Protein AF-A0A935RK67-F1 (afdb_monomer)

Sequence (120 aa):
MAVANSSFVGTGLADSWGVSAYAAGPVNFTVTNCEVANFDYGVMVYQGAGGSFNATASGCNIHGNTSYGLYTNATSTVAATCNWWGNVDGPNIAGNPSAGDDISTGATFSPWLDAVGGAC

Structure (mmCIF, N/CA/C/O backbone):
data_AF-A0A935RK67-F1
#
_entry.id   AF-A0A935RK67-F1
#
loop_
_atom_site.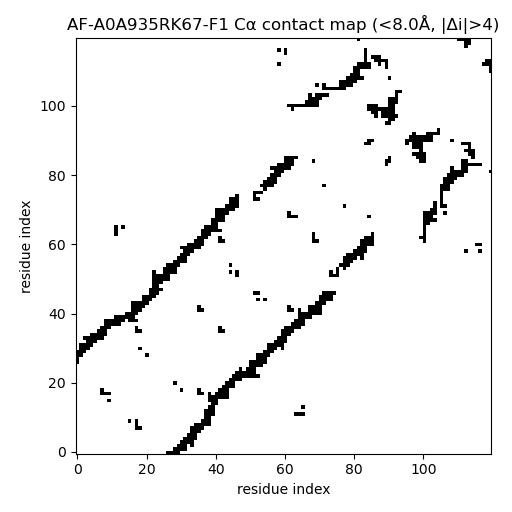group_PDB
_atom_site.id
_atom_site.type_symbol
_atom_site.label_atom_id
_atom_site.label_alt_id
_atom_site.label_comp_id
_atom_site.label_asym_id
_atom_site.label_entity_id
_atom_site.label_seq_id
_atom_site.pdbx_PDB_ins_code
_atom_site.Cartn_x
_atom_site.Cartn_y
_atom_site.Cartn_z
_atom_site.occupancy
_atom_site.B_iso_or_equiv
_atom_site.auth_seq_id
_atom_site.auth_comp_id
_atom_site.auth_asym_id
_atom_site.auth_atom_id
_atom_site.pdbx_PDB_model_num
ATOM 1 N N . MET A 1 1 ? -15.527 1.970 3.099 1.00 83.44 1 MET A N 1
ATOM 2 C CA . MET A 1 1 ? -15.319 1.959 1.639 1.00 83.44 1 MET A CA 1
ATOM 3 C C . MET A 1 1 ? -14.715 0.625 1.251 1.00 83.44 1 MET A C 1
ATOM 5 O O . MET A 1 1 ? -13.818 0.170 1.948 1.00 83.44 1 MET A O 1
ATOM 9 N N . ALA A 1 2 ? -15.209 0.013 0.178 1.00 95.50 2 ALA A N 1
ATOM 10 C CA . ALA A 1 2 ? -14.640 -1.203 -0.389 1.00 95.50 2 ALA A CA 1
ATOM 11 C C . ALA A 1 2 ? -14.319 -0.957 -1.867 1.00 95.50 2 ALA A C 1
ATOM 13 O O . ALA A 1 2 ? -15.146 -0.390 -2.581 1.00 95.50 2 ALA A O 1
ATOM 14 N N . VAL A 1 3 ? -13.127 -1.357 -2.300 1.00 97.62 3 VAL A N 1
ATOM 15 C CA . VAL A 1 3 ? -12.650 -1.288 -3.683 1.00 97.62 3 VAL A CA 1
ATOM 16 C C . VAL A 1 3 ? -12.230 -2.695 -4.075 1.00 97.62 3 VAL A C 1
ATOM 18 O O . VAL A 1 3 ? -11.435 -3.309 -3.366 1.00 97.62 3 VAL A O 1
ATOM 21 N N . ALA A 1 4 ? -12.778 -3.226 -5.165 1.00 98.12 4 ALA A N 1
ATOM 22 C CA . ALA A 1 4 ? -12.479 -4.589 -5.572 1.00 98.12 4 ALA A CA 1
ATOM 23 C C . ALA A 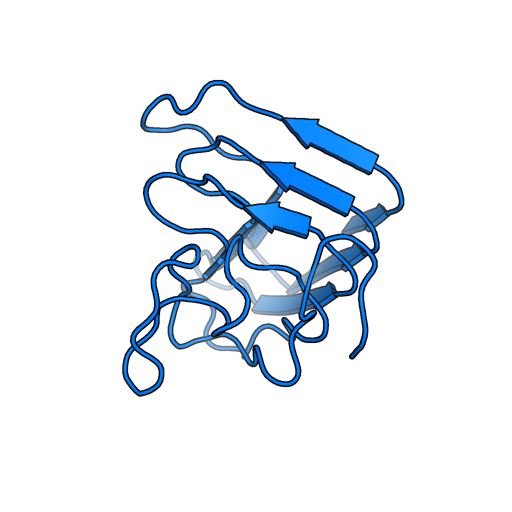1 4 ? -12.463 -4.769 -7.087 1.00 98.12 4 ALA A C 1
ATOM 25 O O . ALA A 1 4 ? -13.290 -4.167 -7.769 1.00 98.12 4 ALA A O 1
ATOM 26 N N . ASN A 1 5 ? -11.591 -5.655 -7.582 1.00 97.69 5 ASN A N 1
ATOM 27 C CA . ASN A 1 5 ? -11.498 -6.031 -9.001 1.00 97.69 5 ASN A CA 1
ATOM 28 C C . ASN A 1 5 ? -11.295 -4.824 -9.932 1.00 97.69 5 ASN A C 1
ATOM 30 O O . ASN A 1 5 ? -11.878 -4.749 -11.014 1.00 97.69 5 ASN A O 1
ATOM 34 N N . SER A 1 6 ? -10.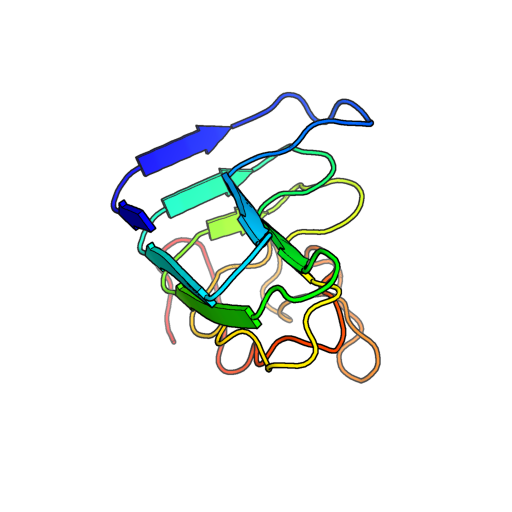489 -3.865 -9.482 1.00 98.19 6 SER A N 1
ATOM 35 C CA . SER A 1 6 ? -10.255 -2.597 -10.172 1.00 98.19 6 SER A CA 1
ATOM 36 C C . SER A 1 6 ? -8.776 -2.407 -10.481 1.00 98.19 6 SER A C 1
ATOM 38 O O . SER A 1 6 ? -7.918 -2.959 -9.797 1.00 98.19 6 SER A O 1
ATOM 40 N N . SER A 1 7 ? -8.478 -1.584 -11.486 1.00 98.12 7 SER A N 1
ATOM 41 C CA . SER A 1 7 ? -7.111 -1.216 -11.849 1.00 98.12 7 SER A CA 1
ATOM 42 C C . SER A 1 7 ? -6.911 0.290 -11.739 1.00 98.12 7 SER A C 1
ATOM 44 O O . SER A 1 7 ? -7.661 1.070 -12.326 1.00 98.12 7 SER A O 1
ATOM 46 N N . PHE A 1 8 ? -5.897 0.677 -10.972 1.00 98.06 8 PHE A N 1
ATOM 47 C CA . PHE A 1 8 ? -5.426 2.041 -10.799 1.00 98.06 8 PHE A CA 1
ATOM 48 C C . PHE A 1 8 ? -3.938 2.049 -11.134 1.00 98.06 8 PHE A C 1
ATOM 50 O O . PHE A 1 8 ? -3.143 1.404 -10.455 1.00 98.06 8 PHE A O 1
ATOM 57 N N . VAL A 1 9 ? -3.562 2.763 -12.192 1.00 98.38 9 VAL A N 1
ATOM 58 C CA . VAL A 1 9 ? -2.170 2.834 -12.645 1.00 98.38 9 VAL A CA 1
ATOM 59 C C . VAL A 1 9 ? -1.798 4.294 -12.844 1.00 98.38 9 VAL A C 1
ATOM 61 O O . VAL A 1 9 ? -2.401 4.985 -13.668 1.00 98.38 9 VAL A O 1
ATOM 64 N N . GLY A 1 10 ? -0.842 4.766 -12.052 1.00 97.12 10 GLY A N 1
ATOM 65 C CA . GLY A 1 10 ? -0.283 6.104 -12.159 1.00 97.12 10 GLY A CA 1
ATOM 66 C C . GLY A 1 10 ? 0.874 6.173 -13.157 1.00 97.12 10 GLY A C 1
ATOM 67 O O . GLY A 1 10 ? 1.093 5.279 -13.977 1.00 97.12 10 GLY A O 1
ATOM 68 N N . THR A 1 11 ? 1.629 7.267 -13.087 1.00 97.44 11 THR A N 1
ATOM 69 C CA . THR A 1 11 ? 2.789 7.531 -13.956 1.00 97.44 11 THR A CA 1
ATOM 70 C C . THR A 1 11 ? 4.097 7.714 -13.177 1.00 97.44 11 THR A C 1
ATOM 72 O O . THR A 1 11 ? 5.051 8.267 -13.715 1.00 97.44 11 THR A O 1
ATOM 75 N N . GLY A 1 12 ? 4.137 7.307 -11.905 1.00 94.56 12 GLY A N 1
ATOM 76 C CA . GLY A 1 12 ? 5.307 7.392 -11.023 1.00 94.56 12 GLY A CA 1
ATOM 77 C C . GLY A 1 12 ? 5.678 8.819 -10.617 1.00 94.56 12 GLY A C 1
ATOM 78 O O . GLY A 1 12 ? 6.839 9.095 -10.326 1.00 94.56 12 GLY A O 1
ATOM 79 N N . LEU A 1 13 ? 4.724 9.754 -10.666 1.00 97.56 13 LEU A N 1
ATOM 80 C CA . LEU A 1 13 ? 4.968 11.131 -10.238 1.00 97.56 13 LEU A CA 1
ATOM 81 C C . LEU A 1 13 ? 4.972 11.210 -8.713 1.00 97.56 13 LEU A C 1
ATOM 83 O O . LEU A 1 13 ? 4.112 10.614 -8.067 1.00 97.56 13 LEU A O 1
ATOM 87 N N . ALA A 1 14 ? 5.899 11.993 -8.164 1.00 97.00 14 ALA A N 1
ATOM 88 C CA . ALA A 1 14 ? 5.899 12.345 -6.748 1.00 97.00 14 ALA A CA 1
ATOM 89 C C . ALA A 1 14 ? 4.574 13.015 -6.352 1.00 97.00 14 ALA A C 1
ATOM 91 O O . ALA A 1 14 ? 3.959 13.693 -7.180 1.00 97.00 14 ALA A O 1
ATOM 92 N N . ASP A 1 15 ? 4.166 12.847 -5.093 1.00 96.19 15 ASP A N 1
ATOM 93 C CA . ASP A 1 15 ? 2.906 13.398 -4.571 1.00 96.19 15 ASP A CA 1
ATOM 94 C C . ASP A 1 15 ? 1.670 12.884 -5.338 1.00 96.19 15 ASP A C 1
ATOM 96 O O . ASP A 1 15 ? 0.710 13.606 -5.606 1.00 96.19 15 ASP A O 1
ATOM 100 N N . SER A 1 16 ? 1.710 11.609 -5.743 1.00 97.88 16 SER A N 1
ATOM 101 C CA . SER A 1 16 ? 0.574 10.913 -6.345 1.00 97.88 16 SER A CA 1
ATOM 102 C C . SER A 1 16 ? 0.123 9.745 -5.479 1.00 97.88 16 SER A C 1
ATOM 104 O O . SER A 1 16 ? 0.929 9.023 -4.891 1.00 97.88 16 SER A O 1
ATOM 106 N N . TRP A 1 17 ? -1.191 9.546 -5.422 1.00 97.94 17 TRP A N 1
ATOM 107 C CA . TRP A 1 17 ? -1.802 8.532 -4.576 1.00 97.94 17 TRP A CA 1
ATOM 108 C C . TRP A 1 17 ? -2.714 7.632 -5.396 1.00 97.94 17 TRP A C 1
ATOM 110 O O . TRP A 1 17 ? -3.556 8.124 -6.150 1.00 97.94 17 TRP A O 1
ATOM 120 N N . GLY A 1 18 ? -2.569 6.324 -5.205 1.00 98.06 18 GLY A N 1
ATOM 121 C CA . GLY A 1 18 ? -3.500 5.332 -5.718 1.00 98.06 18 GLY A CA 1
ATOM 122 C C . GLY A 1 18 ? -4.757 5.274 -4.853 1.00 98.06 18 GLY A C 1
ATOM 123 O O . GLY A 1 18 ? -5.509 6.243 -4.720 1.00 98.06 18 GLY A O 1
ATOM 124 N N . VAL A 1 19 ? -5.011 4.124 -4.232 1.00 98.06 19 VAL A N 1
ATOM 125 C CA . VAL A 1 19 ? -6.216 3.928 -3.418 1.00 98.06 19 VAL A CA 1
ATOM 126 C C . VAL A 1 19 ? -5.963 4.411 -1.991 1.00 98.06 19 VAL A C 1
ATOM 128 O O . VAL A 1 19 ? -5.259 3.767 -1.216 1.00 98.06 19 VAL A O 1
ATOM 131 N N . SER A 1 20 ? -6.574 5.537 -1.627 1.00 97.00 20 SER A N 1
ATOM 132 C CA . SER A 1 20 ? -6.322 6.203 -0.345 1.00 97.00 20 SER A CA 1
ATOM 133 C C . SER A 1 20 ? -7.581 6.397 0.489 1.00 97.00 20 SER A C 1
ATOM 135 O O . SER A 1 20 ? -8.658 6.679 -0.037 1.00 97.00 20 SER A O 1
ATOM 137 N N . ALA A 1 21 ? -7.431 6.311 1.809 1.00 97.19 21 ALA A N 1
ATOM 138 C CA . ALA A 1 21 ? -8.470 6.651 2.770 1.00 97.19 21 ALA A CA 1
ATOM 139 C C . ALA A 1 21 ? -7.920 7.539 3.893 1.00 97.19 21 ALA A C 1
ATOM 141 O O . ALA A 1 21 ? -6.856 7.275 4.453 1.00 97.19 21 ALA A O 1
ATOM 142 N N . TYR A 1 22 ? -8.696 8.564 4.255 1.00 97.31 22 TYR A N 1
ATOM 143 C CA . TYR A 1 22 ? -8.455 9.424 5.412 1.00 97.31 22 TYR A CA 1
ATOM 144 C C . TYR A 1 22 ? -9.548 9.208 6.464 1.00 97.31 22 TYR A C 1
ATOM 146 O O . TYR A 1 22 ? -10.735 9.239 6.135 1.00 97.31 22 TYR A O 1
ATOM 154 N N . ALA A 1 23 ? -9.167 9.021 7.728 1.00 97.50 23 ALA A N 1
ATOM 155 C CA . ALA A 1 23 ? -10.110 8.845 8.831 1.00 97.50 23 ALA A CA 1
ATOM 156 C C . ALA A 1 23 ? -10.165 1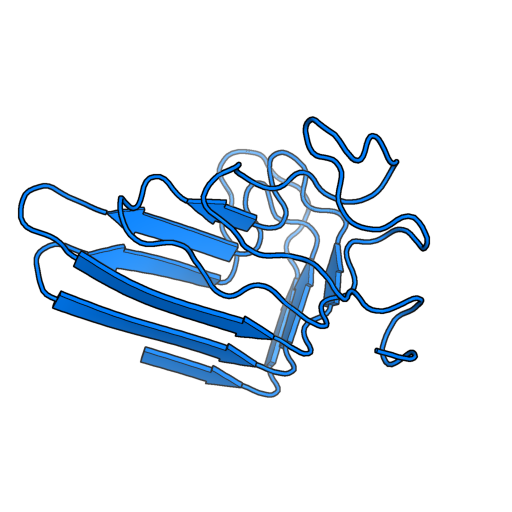0.077 9.745 1.00 97.50 23 ALA A C 1
ATOM 158 O O . ALA A 1 23 ? -9.224 10.341 10.487 1.00 97.50 23 ALA A O 1
ATOM 159 N N . ALA A 1 24 ? -11.309 10.768 9.757 1.00 96.19 24 ALA A N 1
ATOM 160 C CA . ALA A 1 24 ? -11.687 11.747 10.793 1.00 96.19 24 ALA A CA 1
ATOM 161 C C . ALA A 1 24 ? -12.564 11.132 11.910 1.00 96.19 24 ALA A C 1
ATOM 163 O O . ALA A 1 24 ? -12.991 11.815 12.834 1.00 96.19 24 ALA A O 1
ATOM 164 N N . GLY A 1 25 ? -12.871 9.840 11.788 1.00 96.12 25 GLY A N 1
ATOM 165 C CA . GLY A 1 25 ? -13.670 9.023 12.699 1.00 96.12 25 GLY A CA 1
ATOM 166 C C . GLY A 1 25 ? -13.472 7.543 12.345 1.00 96.12 25 GLY A C 1
ATOM 167 O O . GLY A 1 25 ? -12.515 7.230 11.633 1.00 96.12 25 GLY A O 1
ATOM 168 N N . PRO A 1 26 ? -14.337 6.622 12.795 1.00 96.94 26 PRO A N 1
ATOM 169 C CA . PRO A 1 26 ? -14.208 5.209 12.447 1.00 96.94 26 PRO A CA 1
ATOM 170 C C . PRO A 1 26 ? -14.397 4.954 10.946 1.00 96.94 26 PRO A C 1
ATOM 172 O O . PRO A 1 26 ? -15.424 5.323 10.372 1.00 96.94 26 PRO A O 1
ATOM 175 N N . VAL A 1 27 ? -13.430 4.286 10.314 1.00 97.75 27 VAL A N 1
ATOM 176 C CA . VAL A 1 27 ? -13.462 3.924 8.891 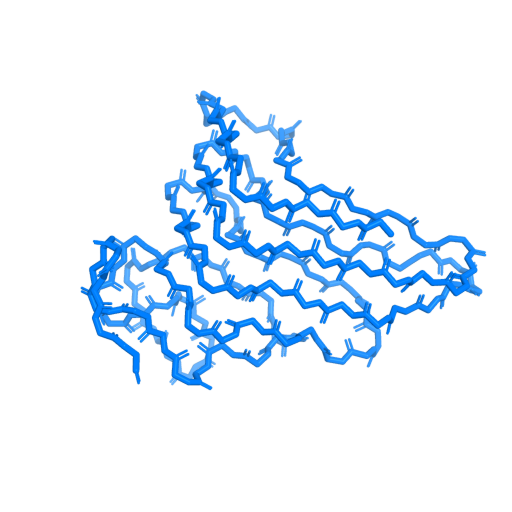1.00 97.75 27 VAL A CA 1
ATOM 177 C C . VAL A 1 27 ? -13.164 2.437 8.704 1.00 97.75 27 VAL A C 1
ATOM 179 O O . VAL A 1 27 ? -12.127 1.934 9.128 1.00 97.75 27 VAL A O 1
ATOM 182 N N . ASN A 1 28 ? -14.056 1.744 7.991 1.00 97.81 28 ASN A N 1
ATOM 183 C CA . ASN A 1 28 ? -13.765 0.437 7.401 1.00 97.81 28 ASN A CA 1
ATOM 184 C C . ASN A 1 28 ? -13.247 0.652 5.975 1.00 97.81 28 ASN A C 1
ATOM 186 O O . ASN A 1 28 ? -13.950 1.270 5.164 1.00 97.81 28 ASN A O 1
ATOM 190 N N . PHE A 1 29 ? -12.053 0.162 5.661 1.00 98.06 29 PHE A N 1
ATOM 191 C CA . PHE A 1 29 ? -11.413 0.325 4.358 1.00 98.06 29 PHE A CA 1
ATOM 192 C C . PHE A 1 29 ? -10.911 -1.020 3.833 1.00 98.06 29 PHE A C 1
ATOM 194 O O . PHE A 1 29 ? -10.086 -1.672 4.461 1.00 98.06 29 PHE A O 1
ATOM 201 N N . THR A 1 30 ? -11.421 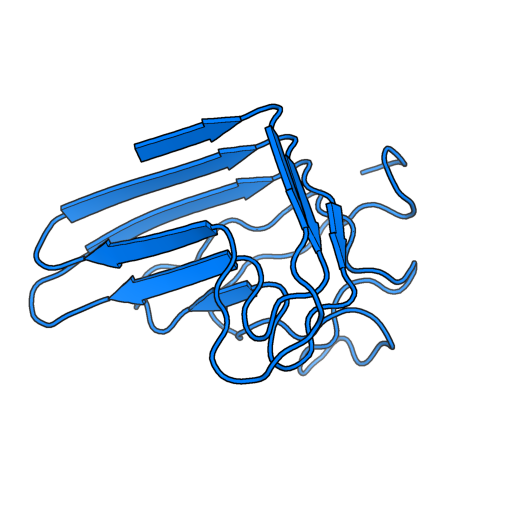-1.443 2.683 1.00 98.50 30 THR A N 1
ATOM 202 C CA . THR A 1 30 ? -11.083 -2.742 2.098 1.00 98.50 30 THR A CA 1
ATOM 203 C C . THR A 1 30 ? -10.678 -2.562 0.644 1.00 98.50 30 THR A C 1
ATOM 205 O O . THR A 1 30 ? -11.425 -1.959 -0.127 1.00 98.50 30 THR A O 1
ATOM 208 N N . VAL A 1 31 ? -9.516 -3.092 0.273 1.00 98.56 31 VAL A N 1
ATOM 209 C CA . VAL A 1 31 ? -9.002 -3.141 -1.098 1.00 98.56 31 VAL A CA 1
ATOM 210 C C . VAL A 1 31 ? -8.711 -4.600 -1.425 1.00 98.56 31 VAL A C 1
ATOM 212 O O . VAL A 1 31 ? -7.921 -5.232 -0.731 1.00 98.56 31 VAL A O 1
ATOM 215 N N . THR A 1 32 ? -9.375 -5.168 -2.427 1.00 98.25 32 THR A N 1
ATOM 216 C CA . THR A 1 32 ? -9.229 -6.600 -2.732 1.00 98.25 32 THR A CA 1
ATOM 217 C C . THR A 1 32 ? -9.134 -6.878 -4.216 1.00 98.25 32 THR A C 1
ATOM 219 O O . THR A 1 32 ? -9.959 -6.377 -4.975 1.00 98.25 32 THR A O 1
ATOM 222 N N . ASN A 1 33 ? -8.217 -7.748 -4.633 1.00 97.56 33 ASN A N 1
ATOM 223 C CA . ASN A 1 33 ? -8.077 -8.149 -6.038 1.00 97.56 33 ASN A CA 1
ATOM 224 C C . ASN A 1 33 ? -7.921 -6.948 -6.985 1.00 97.56 33 ASN A C 1
ATOM 226 O O . ASN A 1 33 ? -8.551 -6.892 -8.041 1.00 97.56 33 ASN A O 1
ATOM 230 N N . CYS A 1 34 ? -7.151 -5.944 -6.571 1.00 98.31 34 CYS A N 1
ATOM 231 C CA . CYS A 1 34 ? -6.912 -4.742 -7.359 1.00 98.31 34 CYS A CA 1
ATOM 232 C C . CYS A 1 34 ? -5.497 -4.725 -7.936 1.00 98.31 34 CYS A C 1
ATOM 234 O O . CYS A 1 34 ? -4.570 -5.279 -7.354 1.00 98.31 34 CYS A O 1
ATOM 236 N N . GLU A 1 35 ? -5.342 -4.015 -9.043 1.00 98.44 35 GLU A N 1
ATOM 237 C CA . GLU A 1 35 ? -4.055 -3.569 -9.570 1.00 98.44 35 GLU A CA 1
ATOM 238 C C . GLU A 1 35 ? -3.820 -2.130 -9.092 1.00 98.44 35 GLU A C 1
ATOM 240 O O . GLU A 1 35 ? -4.666 -1.264 -9.335 1.00 98.44 35 GLU A O 1
ATOM 245 N N . VAL A 1 36 ? -2.717 -1.878 -8.387 1.00 98.69 36 VAL A N 1
ATOM 246 C CA . VAL A 1 36 ? -2.341 -0.562 -7.852 1.00 98.69 36 VAL A CA 1
ATOM 247 C C . VAL A 1 36 ? -0.855 -0.326 -8.105 1.00 98.69 36 VAL A C 1
ATOM 249 O O . VAL A 1 36 ? -0.001 -0.766 -7.334 1.00 98.69 36 VAL A O 1
ATOM 252 N N . ALA A 1 37 ? -0.542 0.381 -9.188 1.00 98.56 37 ALA A N 1
ATOM 253 C CA . ALA A 1 37 ? 0.836 0.504 -9.647 1.00 98.56 37 ALA A CA 1
ATOM 254 C C . ALA A 1 37 ? 1.229 1.922 -10.052 1.00 98.56 37 ALA A C 1
ATOM 256 O O . ALA A 1 37 ? 0.397 2.715 -10.495 1.00 98.56 37 ALA A O 1
ATOM 257 N N . ASN A 1 38 ? 2.530 2.204 -9.979 1.00 98.50 38 ASN A N 1
ATOM 258 C CA . ASN A 1 38 ? 3.145 3.438 -10.472 1.00 98.50 38 ASN A CA 1
ATOM 259 C C . ASN A 1 38 ? 2.571 4.724 -9.842 1.00 98.50 38 ASN A C 1
ATOM 261 O O . ASN A 1 38 ? 2.366 5.718 -10.540 1.00 98.50 38 ASN A O 1
ATOM 265 N N . PHE A 1 39 ? 2.306 4.731 -8.537 1.00 98.69 39 PHE A N 1
ATOM 266 C CA . PHE A 1 39 ? 2.048 5.952 -7.764 1.00 98.69 39 PHE A CA 1
ATOM 267 C C . PHE A 1 39 ? 3.236 6.283 -6.867 1.00 98.69 39 PHE A C 1
ATOM 269 O O . PHE A 1 39 ? 4.144 5.476 -6.711 1.00 98.69 39 PHE A O 1
ATOM 276 N N . ASP A 1 40 ? 3.230 7.450 -6.233 1.00 98.56 40 ASP A N 1
ATOM 277 C CA . ASP A 1 40 ? 4.159 7.686 -5.130 1.00 98.56 40 ASP A CA 1
ATOM 278 C C . ASP A 1 40 ? 3.782 6.814 -3.927 1.00 98.56 40 ASP A C 1
ATOM 280 O O . ASP A 1 40 ? 4.592 6.044 -3.405 1.00 98.56 40 ASP A O 1
ATOM 284 N N . TYR A 1 41 ? 2.496 6.849 -3.580 1.00 98.56 41 TYR A N 1
ATOM 285 C CA . TYR A 1 41 ? 1.873 5.995 -2.578 1.00 98.56 41 TYR A CA 1
ATOM 286 C C . TYR A 1 41 ? 0.799 5.131 -3.242 1.00 98.56 41 TYR A C 1
ATOM 288 O O . TYR A 1 41 ? -0.228 5.650 -3.686 1.00 98.56 41 TYR A O 1
ATOM 296 N N . GLY A 1 42 ? 1.005 3.815 -3.287 1.00 98.56 42 GLY A N 1
ATOM 297 C CA . GLY A 1 42 ? 0.055 2.874 -3.884 1.00 98.56 42 GLY A CA 1
ATOM 298 C C . GLY A 1 42 ? -1.258 2.815 -3.102 1.00 98.56 42 GLY A C 1
ATOM 299 O O . GLY A 1 42 ? -2.299 3.302 -3.552 1.00 98.56 42 GLY A O 1
ATOM 300 N N . VAL A 1 43 ? -1.210 2.232 -1.904 1.00 98.56 43 VAL A N 1
ATOM 301 C CA . VAL A 1 43 ? -2.328 2.174 -0.955 1.00 98.56 43 VAL A CA 1
ATOM 302 C C . VAL A 1 43 ? -1.995 3.004 0.279 1.00 98.56 43 VAL A C 1
ATOM 304 O O . VAL A 1 43 ? -0.962 2.796 0.913 1.00 98.56 43 VAL A O 1
ATOM 307 N N . MET A 1 44 ? -2.885 3.923 0.660 1.00 97.88 44 MET A N 1
ATOM 308 C CA . MET A 1 44 ? -2.665 4.795 1.817 1.00 97.88 44 MET A CA 1
ATOM 309 C C . MET A 1 44 ? -3.802 4.716 2.836 1.00 97.88 44 MET A C 1
ATOM 311 O O . MET A 1 44 ? -4.971 4.936 2.515 1.00 97.88 44 MET A O 1
ATOM 315 N N . VAL A 1 45 ? -3.437 4.473 4.095 1.00 97.88 45 VAL A N 1
ATOM 316 C CA . VAL A 1 45 ? -4.335 4.505 5.256 1.00 97.88 45 VAL A CA 1
ATOM 317 C C . VAL A 1 45 ? -3.877 5.618 6.193 1.00 97.88 45 VAL A C 1
ATOM 319 O O . VAL A 1 45 ? -2.935 5.449 6.963 1.00 97.88 45 VAL A O 1
ATOM 322 N N . TYR A 1 46 ? -4.528 6.779 6.113 1.00 97.62 46 TYR A N 1
ATOM 323 C CA . TYR A 1 46 ? -4.120 7.964 6.866 1.00 97.62 46 TYR A CA 1
ATOM 324 C C . TYR A 1 46 ? -5.102 8.285 7.997 1.00 97.62 46 TYR A C 1
ATOM 326 O O . TYR A 1 46 ? -6.214 8.775 7.781 1.00 97.62 46 TYR A O 1
ATOM 334 N N . GLN A 1 47 ? -4.706 7.997 9.233 1.00 97.62 47 GLN A N 1
ATOM 335 C CA . GLN A 1 47 ? -5.464 8.285 10.445 1.00 97.62 47 GLN A CA 1
ATOM 336 C C . GLN A 1 47 ? -5.278 9.752 10.841 1.00 97.62 47 GLN A C 1
ATOM 338 O O . GLN A 1 47 ? -4.187 10.191 11.205 1.00 97.62 47 GLN A O 1
ATOM 343 N N . GLY A 1 48 ? -6.369 10.513 10.766 1.00 96.69 48 GLY A N 1
ATOM 344 C CA . GLY A 1 48 ? -6.472 11.850 11.333 1.00 96.69 48 GLY A CA 1
ATOM 345 C C . GLY A 1 48 ? -6.768 11.824 12.834 1.00 96.69 48 GLY A C 1
ATOM 346 O O . GLY A 1 48 ? -7.008 10.774 13.437 1.00 96.69 48 GLY A O 1
ATOM 347 N N . ALA A 1 49 ? -6.778 13.003 13.455 1.00 95.75 49 ALA A N 1
ATOM 348 C CA . ALA A 1 49 ? -7.102 13.141 14.872 1.00 95.75 49 ALA A CA 1
ATOM 349 C C . ALA A 1 49 ? -8.529 12.638 15.164 1.00 95.75 49 ALA A C 1
ATOM 351 O O . ALA A 1 49 ? -9.481 13.048 14.506 1.00 95.75 49 ALA A O 1
ATOM 352 N N . GLY A 1 50 ? -8.670 11.739 16.144 1.00 93.81 50 GLY A N 1
ATOM 353 C CA . GLY A 1 50 ? -9.952 11.103 16.482 1.00 93.81 50 GLY A CA 1
ATOM 354 C C . GLY A 1 50 ? -10.417 10.020 15.495 1.00 93.81 50 GLY A C 1
ATOM 355 O O . GLY A 1 50 ? -11.466 9.415 15.713 1.00 93.81 50 GLY A O 1
ATOM 356 N N . GLY A 1 51 ? -9.647 9.753 14.435 1.00 97.00 51 GLY A N 1
ATOM 357 C CA . GLY A 1 51 ? -9.918 8.686 13.478 1.00 97.00 51 GLY A CA 1
ATOM 358 C C . GLY A 1 51 ? -9.561 7.304 14.012 1.00 97.00 51 GLY A C 1
ATOM 359 O O . GLY A 1 51 ? -8.772 7.167 14.945 1.00 97.00 51 GLY A O 1
ATOM 360 N N . SER A 1 52 ? -10.110 6.265 13.391 1.00 97.00 52 SER A N 1
ATOM 361 C CA . SER A 1 52 ? -9.667 4.883 13.578 1.00 97.00 52 SER A CA 1
ATOM 362 C C . SER A 1 52 ? -9.931 4.070 12.317 1.00 97.00 52 SER A C 1
ATOM 364 O O . SER A 1 52 ? -10.838 4.387 11.545 1.00 97.00 52 SER A O 1
ATOM 366 N N . PHE A 1 53 ? -9.137 3.021 12.108 1.00 97.50 53 PHE A N 1
ATOM 367 C CA . PHE A 1 53 ? -9.276 2.147 10.949 1.00 97.50 53 PHE A CA 1
ATOM 368 C C . PHE A 1 53 ? -9.512 0.694 11.331 1.00 97.50 53 PHE A C 1
ATOM 370 O O . PHE A 1 53 ? -8.846 0.146 12.210 1.00 97.50 53 PHE A O 1
ATOM 377 N N . ASN A 1 54 ? -10.391 0.056 10.568 1.00 97.69 54 ASN A N 1
ATOM 378 C CA . ASN A 1 54 ? -10.321 -1.362 10.258 1.00 97.69 54 ASN A CA 1
ATOM 379 C C . ASN A 1 54 ? -9.992 -1.463 8.762 1.00 97.69 54 ASN A C 1
ATOM 381 O O . ASN A 1 54 ? -10.830 -1.122 7.922 1.00 97.69 54 ASN A O 1
ATOM 385 N N . ALA A 1 55 ? -8.744 -1.815 8.445 1.00 97.94 55 ALA A N 1
ATOM 386 C CA . ALA A 1 55 ? -8.212 -1.744 7.091 1.00 97.94 55 ALA A CA 1
ATOM 387 C C . ALA A 1 55 ? -7.676 -3.096 6.606 1.00 97.94 55 ALA A C 1
ATOM 389 O O . ALA A 1 55 ? -6.956 -3.795 7.323 1.00 97.94 55 ALA A O 1
ATOM 390 N N . THR A 1 56 ? -8.005 -3.445 5.364 1.00 98.44 56 THR A N 1
ATOM 391 C CA . THR A 1 56 ? -7.523 -4.651 4.685 1.00 98.44 56 THR A CA 1
ATOM 392 C C . THR A 1 56 ? -7.145 -4.331 3.243 1.00 98.44 56 THR A C 1
ATOM 394 O O . THR A 1 56 ? -7.920 -3.692 2.534 1.00 98.44 56 THR A O 1
ATOM 397 N N . ALA A 1 57 ? -5.984 -4.807 2.809 1.00 98.12 57 ALA A N 1
ATOM 398 C CA . ALA A 1 57 ? -5.549 -4.862 1.421 1.00 98.12 57 ALA A CA 1
ATOM 399 C C . ALA A 1 57 ? -5.126 -6.307 1.121 1.00 98.12 57 ALA A C 1
ATOM 401 O O . ALA A 1 57 ? -4.173 -6.784 1.726 1.00 98.12 57 ALA A O 1
ATOM 402 N N . SER A 1 58 ? -5.825 -7.044 0.261 1.00 97.69 58 SER A N 1
ATOM 403 C CA . SER A 1 58 ? -5.475 -8.452 0.010 1.00 97.69 58 SER A CA 1
ATOM 404 C C . SER A 1 58 ? -5.747 -8.909 -1.415 1.00 97.69 58 SER A C 1
ATOM 406 O O . SER A 1 58 ? -6.623 -8.381 -2.099 1.00 97.69 58 SER A O 1
ATOM 408 N N . GLY A 1 59 ? -4.980 -9.886 -1.896 1.00 97.44 59 GLY A N 1
ATOM 409 C CA . GLY A 1 59 ? -5.106 -10.384 -3.270 1.00 97.44 59 GLY A CA 1
ATOM 410 C C . GLY A 1 59 ? -4.745 -9.349 -4.338 1.00 97.44 59 GLY A C 1
ATOM 411 O O . GLY A 1 59 ? -5.111 -9.527 -5.495 1.00 97.44 59 GLY A O 1
ATOM 412 N N . CYS A 1 60 ? -4.118 -8.231 -3.970 1.00 98.38 60 CYS A N 1
ATOM 413 C CA . CYS A 1 60 ? -3.815 -7.139 -4.888 1.00 98.38 60 CYS A CA 1
ATOM 414 C C . CYS A 1 60 ? -2.418 -7.291 -5.493 1.00 98.38 60 CYS A C 1
ATOM 416 O O . CYS A 1 60 ? -1.512 -7.837 -4.868 1.00 98.38 60 CYS A O 1
ATOM 418 N N . ASN A 1 61 ? -2.222 -6.717 -6.674 1.00 98.50 61 ASN A N 1
ATOM 419 C CA . ASN A 1 61 ? -0.896 -6.431 -7.199 1.00 98.50 61 ASN A CA 1
ATOM 420 C C . ASN A 1 61 ? -0.574 -4.970 -6.882 1.00 98.50 61 ASN A C 1
ATOM 422 O O . ASN A 1 61 ? -1.237 -4.062 -7.380 1.00 98.50 61 ASN A O 1
ATOM 426 N N . ILE A 1 62 ? 0.407 -4.753 -6.014 1.00 98.62 62 ILE A N 1
ATOM 427 C CA . ILE A 1 62 ? 0.831 -3.440 -5.537 1.00 98.62 62 ILE A CA 1
ATOM 428 C C . ILE A 1 62 ? 2.312 -3.298 -5.874 1.00 98.62 62 ILE A C 1
ATOM 430 O O . ILE A 1 62 ? 3.153 -3.847 -5.168 1.00 98.62 62 ILE A O 1
ATOM 434 N N . HIS A 1 63 ? 2.644 -2.634 -6.980 1.00 98.44 63 HIS A N 1
ATOM 435 C CA . HIS A 1 63 ? 4.029 -2.625 -7.454 1.00 98.44 63 HIS A CA 1
ATOM 436 C C . HIS A 1 63 ? 4.432 -1.371 -8.230 1.00 98.44 63 HIS A C 1
ATOM 438 O O . HIS A 1 63 ? 3.615 -0.706 -8.868 1.00 98.44 63 HIS A O 1
ATOM 444 N N . GLY A 1 64 ? 5.736 -1.100 -8.260 1.00 98.12 64 GLY A N 1
ATOM 445 C CA . GLY A 1 64 ? 6.301 0.025 -8.999 1.00 98.12 64 GLY A CA 1
ATOM 446 C C . GLY A 1 64 ? 5.945 1.377 -8.386 1.00 98.12 64 GLY A C 1
ATOM 447 O O . GLY A 1 64 ? 6.055 2.395 -9.070 1.00 98.12 64 GLY A O 1
ATOM 448 N N . ASN A 1 65 ? 5.484 1.403 -7.132 1.00 98.56 65 ASN A N 1
ATOM 449 C CA . ASN A 1 65 ? 5.234 2.642 -6.413 1.00 98.56 65 ASN A CA 1
ATOM 450 C C . ASN A 1 65 ? 6.554 3.211 -5.876 1.00 98.56 65 ASN A C 1
ATOM 452 O O . ASN A 1 65 ? 7.438 2.464 -5.461 1.00 98.56 65 ASN A O 1
ATOM 456 N N . THR A 1 66 ? 6.717 4.534 -5.919 1.00 98.19 66 THR A N 1
ATOM 457 C CA . THR A 1 66 ? 8.042 5.155 -5.755 1.00 98.19 66 THR A CA 1
ATOM 458 C C . THR A 1 66 ? 8.432 5.452 -4.313 1.00 98.19 66 THR A C 1
ATOM 460 O O . THR A 1 66 ? 9.626 5.455 -4.026 1.00 98.19 66 THR A O 1
ATOM 463 N N . SER A 1 67 ? 7.469 5.690 -3.415 1.00 97.81 67 SER A N 1
ATOM 464 C CA . SER A 1 67 ? 7.732 5.856 -1.977 1.00 97.81 67 SER A CA 1
ATOM 465 C C . SER A 1 67 ? 7.242 4.670 -1.163 1.00 97.81 67 SER A C 1
ATOM 467 O O . SER A 1 67 ? 7.994 4.149 -0.352 1.00 97.81 67 SER A O 1
ATOM 469 N N . TYR A 1 68 ? 5.986 4.255 -1.345 1.00 98.50 68 TYR A N 1
ATOM 470 C CA . TYR A 1 68 ? 5.423 3.102 -0.641 1.00 98.50 68 TYR A CA 1
ATOM 471 C C . TYR A 1 68 ? 4.385 2.388 -1.502 1.00 98.50 68 TYR A C 1
ATOM 473 O O . TYR A 1 68 ? 3.471 3.015 -2.040 1.00 98.50 68 TYR A O 1
ATOM 481 N N . GLY A 1 69 ? 4.442 1.059 -1.526 1.00 98.56 69 GLY A N 1
ATOM 482 C CA . GLY A 1 69 ? 3.326 0.232 -1.974 1.00 98.56 69 GLY A CA 1
ATOM 483 C C . GLY A 1 69 ? 2.150 0.341 -1.004 1.00 98.56 69 GLY A C 1
ATOM 484 O O . GLY A 1 69 ? 1.013 0.559 -1.422 1.00 98.56 69 GLY A O 1
ATOM 485 N N . LEU A 1 70 ? 2.422 0.271 0.306 1.00 98.62 70 LEU A N 1
ATOM 486 C CA . LEU A 1 70 ? 1.421 0.496 1.351 1.00 98.62 70 LEU A CA 1
ATOM 487 C C . LEU A 1 70 ? 1.969 1.377 2.473 1.00 98.62 70 LEU A C 1
ATOM 489 O O . LEU A 1 70 ? 2.864 0.984 3.224 1.00 98.62 70 LEU A O 1
ATOM 493 N N . TYR A 1 71 ? 1.354 2.547 2.637 1.00 98.44 71 TYR A N 1
ATOM 494 C CA . TYR A 1 71 ? 1.634 3.453 3.742 1.00 98.44 71 TYR A CA 1
ATOM 495 C C . TYR A 1 71 ? 0.501 3.474 4.764 1.00 98.44 71 TYR A C 1
ATOM 497 O O . TYR A 1 71 ? -0.681 3.556 4.416 1.00 98.44 71 TYR A O 1
ATOM 505 N N . THR A 1 72 ? 0.867 3.468 6.044 1.00 97.94 72 THR A N 1
ATOM 506 C CA . THR A 1 72 ? -0.076 3.726 7.130 1.00 97.94 72 THR A CA 1
ATOM 507 C C . THR A 1 72 ? 0.593 4.439 8.299 1.00 97.94 72 THR A C 1
ATOM 509 O O . THR A 1 72 ? 1.699 4.084 8.704 1.00 97.94 72 THR A O 1
ATOM 512 N N . ASN A 1 73 ? -0.107 5.418 8.872 1.00 97.38 73 ASN A N 1
ATOM 513 C CA . ASN A 1 73 ? 0.197 5.976 10.194 1.00 97.38 73 ASN A CA 1
ATOM 514 C C . ASN A 1 73 ? -0.823 5.517 11.253 1.00 97.38 73 ASN A C 1
ATOM 516 O O . ASN A 1 73 ? -0.843 6.054 12.363 1.00 97.38 73 ASN A O 1
ATOM 520 N N . ALA A 1 74 ? -1.709 4.581 10.896 1.00 96.81 74 ALA A N 1
ATOM 521 C CA . ALA A 1 74 ? -2.763 4.141 11.784 1.00 96.81 74 ALA A CA 1
ATOM 522 C C . ALA A 1 74 ? -2.196 3.382 12.991 1.00 96.81 74 ALA A C 1
ATOM 524 O O . ALA A 1 74 ? -1.225 2.636 12.882 1.00 96.81 74 ALA A O 1
ATOM 525 N N . THR A 1 75 ? -2.833 3.545 14.148 1.00 95.38 75 THR A N 1
ATOM 526 C CA . THR A 1 75 ? -2.492 2.799 15.365 1.00 95.38 75 THR A CA 1
ATOM 527 C C . THR A 1 75 ? -2.944 1.343 15.297 1.00 95.38 75 THR A C 1
ATOM 529 O O . THR A 1 75 ? -2.368 0.493 15.974 1.00 95.38 75 THR A O 1
ATOM 532 N N . SER A 1 76 ? -3.973 1.045 14.500 1.00 95.69 76 SER A N 1
ATOM 533 C CA . SER A 1 76 ? -4.381 -0.320 14.183 1.00 95.69 76 SER A CA 1
ATOM 534 C C . SER A 1 76 ? -3.538 -0.894 13.046 1.00 95.69 76 SER A C 1
ATOM 536 O O . SER A 1 76 ? -3.199 -0.205 12.085 1.00 95.69 76 SER A O 1
ATOM 538 N N . THR A 1 77 ? -3.227 -2.185 13.145 1.00 97.12 77 THR A N 1
ATOM 539 C CA . THR A 1 77 ? -2.499 -2.901 12.096 1.00 97.12 77 THR A CA 1
ATOM 540 C C . THR A 1 77 ? -3.375 -3.094 10.860 1.00 97.12 77 THR A C 1
ATOM 542 O O . THR A 1 77 ? -4.511 -3.559 10.963 1.00 97.12 77 THR A O 1
ATOM 545 N N . VAL A 1 78 ? -2.837 -2.770 9.684 1.00 98.06 78 VAL A N 1
ATOM 546 C CA . VAL A 1 78 ? -3.475 -3.036 8.390 1.00 98.06 78 VAL A CA 1
ATOM 547 C C . VAL A 1 78 ? -3.220 -4.491 7.999 1.00 98.06 78 VAL A C 1
ATOM 549 O O . VAL A 1 78 ? -2.071 -4.927 7.940 1.00 98.06 78 VAL A O 1
ATOM 552 N N . ALA A 1 79 ? -4.276 -5.250 7.707 1.00 98.19 79 ALA A N 1
ATOM 553 C CA . ALA A 1 79 ? -4.131 -6.601 7.167 1.00 98.19 79 ALA A CA 1
ATOM 554 C C . ALA A 1 79 ? -3.773 -6.511 5.675 1.00 98.19 79 ALA A C 1
ATOM 556 O O . ALA A 1 79 ? -4.609 -6.108 4.874 1.00 98.19 79 ALA A O 1
ATOM 557 N N . ALA A 1 80 ? -2.537 -6.845 5.312 1.00 97.81 80 ALA A N 1
ATOM 558 C CA . ALA A 1 80 ? -1.957 -6.643 3.983 1.00 97.81 80 ALA A CA 1
ATOM 559 C C . ALA A 1 80 ? -1.435 -7.953 3.354 1.00 97.81 80 ALA A C 1
ATOM 561 O O . ALA A 1 80 ? -0.394 -7.962 2.695 1.00 97.81 80 ALA A O 1
ATOM 562 N N . THR A 1 81 ? -2.112 -9.077 3.590 1.00 97.75 81 THR A N 1
ATOM 563 C CA . THR A 1 81 ? -1.648 -10.408 3.171 1.00 97.75 81 THR A CA 1
ATOM 564 C C . THR A 1 81 ? -2.063 -10.760 1.744 1.00 97.75 81 THR A C 1
ATOM 566 O O . THR A 1 81 ? -3.039 -10.241 1.204 1.00 97.75 81 THR A O 1
ATOM 569 N N . CYS A 1 82 ? -1.329 -11.692 1.141 1.00 98.12 82 CYS A N 1
ATOM 570 C CA . CYS A 1 82 ? -1.534 -12.185 -0.217 1.00 98.12 82 CYS A CA 1
ATOM 571 C C . CYS A 1 82 ? -1.548 -11.078 -1.270 1.00 98.12 82 CYS A C 1
ATOM 573 O O . CYS A 1 82 ? -2.368 -11.105 -2.180 1.00 98.12 82 CYS A O 1
ATOM 575 N N . ASN A 1 83 ? -0.653 -10.099 -1.145 1.00 98.44 83 ASN A N 1
ATOM 576 C CA . ASN A 1 83 ? -0.419 -9.112 -2.194 1.00 98.44 83 ASN A CA 1
ATOM 577 C C . ASN A 1 83 ? 0.893 -9.412 -2.923 1.00 98.44 83 ASN A C 1
ATOM 579 O O . ASN A 1 83 ? 1.822 -9.955 -2.326 1.00 98.44 83 ASN A O 1
ATOM 583 N N . TRP A 1 84 ? 0.965 -9.052 -4.201 1.00 98.62 84 TRP A N 1
ATOM 584 C CA . TRP A 1 84 ? 2.204 -9.018 -4.972 1.00 98.62 84 TRP A CA 1
ATOM 585 C C . TRP A 1 84 ? 2.848 -7.650 -4.792 1.00 98.62 84 TRP A C 1
ATOM 587 O O . TRP A 1 84 ? 2.192 -6.649 -5.055 1.00 98.62 84 TRP A O 1
ATOM 597 N N . TRP A 1 85 ? 4.114 -7.612 -4.380 1.00 98.38 85 TRP A N 1
ATOM 598 C CA . TRP A 1 85 ? 4.819 -6.368 -4.043 1.00 98.38 85 TRP A CA 1
ATOM 599 C C . TRP A 1 85 ? 5.830 -5.932 -5.109 1.00 98.38 85 TRP A C 1
ATOM 601 O O . TRP A 1 85 ? 6.742 -5.169 -4.828 1.00 98.38 85 TRP A O 1
ATOM 611 N N . GLY A 1 86 ? 5.746 -6.479 -6.325 1.00 98.06 86 GLY A N 1
ATOM 612 C CA . GLY A 1 86 ? 6.735 -6.227 -7.379 1.00 98.06 86 GLY A CA 1
ATOM 613 C C . GLY A 1 86 ? 7.985 -7.108 -7.304 1.00 98.06 86 GLY A C 1
ATOM 614 O O . GLY A 1 86 ? 8.803 -7.071 -8.223 1.00 98.06 86 GLY A O 1
ATOM 615 N N . ASN A 1 87 ? 8.124 -7.935 -6.264 1.00 98.12 87 ASN A N 1
ATOM 616 C CA . ASN A 1 87 ? 9.247 -8.851 -6.107 1.00 98.12 87 ASN A CA 1
ATOM 617 C C . ASN A 1 87 ? 8.854 -10.162 -5.406 1.00 98.12 87 ASN A C 1
ATOM 619 O O . ASN A 1 87 ? 8.030 -10.163 -4.492 1.00 98.12 87 ASN A O 1
ATOM 623 N N . VAL A 1 88 ? 9.477 -11.270 -5.830 1.00 97.31 88 VAL A N 1
ATOM 624 C CA . VAL A 1 88 ? 9.247 -12.625 -5.294 1.00 97.31 88 VAL A CA 1
ATOM 625 C C . VAL A 1 88 ? 9.653 -12.752 -3.826 1.00 97.31 88 VAL A C 1
ATOM 627 O O . VAL A 1 88 ? 8.996 -13.451 -3.057 1.00 97.31 88 VAL A O 1
ATOM 630 N N . ASP A 1 89 ? 10.663 -11.991 -3.407 1.00 97.19 89 ASP A N 1
ATOM 631 C CA . ASP A 1 89 ? 11.127 -11.923 -2.021 1.00 97.19 89 ASP A CA 1
ATOM 632 C C . ASP A 1 89 ? 10.216 -11.037 -1.139 1.00 97.19 89 ASP A C 1
ATOM 634 O O . ASP A 1 89 ? 10.509 -10.788 0.031 1.00 97.19 89 ASP A O 1
ATOM 638 N N . GLY A 1 90 ? 9.085 -10.568 -1.681 1.00 97.44 90 GLY A N 1
ATOM 639 C CA . GLY A 1 90 ? 8.063 -9.815 -0.959 1.00 97.44 90 GLY A CA 1
ATOM 640 C C . GLY A 1 90 ? 8.327 -8.309 -0.916 1.00 97.44 90 GLY A C 1
ATOM 641 O O . GLY A 1 90 ? 9.124 -7.800 -1.708 1.00 97.44 90 GLY A O 1
ATOM 642 N N . PRO A 1 91 ? 7.651 -7.572 -0.019 1.00 98.19 91 PRO A N 1
ATOM 643 C CA . PRO A 1 91 ? 7.823 -6.130 0.107 1.00 98.19 91 PRO A CA 1
ATOM 644 C C . PRO A 1 91 ? 9.145 -5.799 0.791 1.00 98.19 91 PRO A C 1
ATOM 646 O O . PRO A 1 91 ? 9.653 -6.599 1.586 1.00 98.19 91 PRO A O 1
ATOM 649 N N . ASN A 1 92 ? 9.653 -4.595 0.547 1.00 98.25 92 ASN A N 1
ATOM 650 C CA . ASN A 1 92 ? 10.815 -4.104 1.266 1.00 98.25 92 ASN A CA 1
ATOM 651 C C . ASN A 1 92 ? 10.386 -3.494 2.610 1.00 98.25 92 ASN A C 1
ATOM 653 O O . ASN A 1 92 ? 9.606 -2.543 2.690 1.00 98.25 92 ASN A O 1
ATOM 657 N N . ILE A 1 93 ? 10.881 -4.072 3.702 1.00 96.62 93 ILE A N 1
ATOM 658 C CA . ILE A 1 93 ? 10.625 -3.598 5.066 1.00 96.62 93 ILE A CA 1
ATOM 659 C C . ILE A 1 93 ? 11.767 -4.023 5.989 1.00 96.62 93 ILE A C 1
ATOM 661 O O . ILE A 1 93 ? 12.467 -5.007 5.749 1.00 96.62 93 ILE A O 1
ATOM 665 N N . ALA A 1 94 ? 11.953 -3.306 7.098 1.00 92.12 94 ALA A N 1
ATOM 666 C CA . ALA A 1 94 ? 12.855 -3.739 8.158 1.00 92.12 94 ALA A CA 1
ATOM 667 C C . ALA A 1 94 ? 12.530 -5.183 8.600 1.00 92.12 94 ALA A C 1
ATOM 669 O O . ALA A 1 94 ? 11.424 -5.474 9.049 1.00 92.12 94 ALA A O 1
ATOM 670 N N . GLY A 1 95 ? 13.505 -6.087 8.473 1.00 89.69 95 GLY A N 1
ATOM 671 C CA . GLY A 1 95 ? 13.337 -7.519 8.754 1.00 89.69 95 GLY A CA 1
ATOM 672 C C . GLY A 1 95 ? 13.002 -8.384 7.532 1.00 89.69 95 GLY A C 1
ATOM 673 O O . GLY A 1 95 ? 13.164 -9.596 7.616 1.00 89.69 95 GLY A O 1
ATOM 674 N N . ASN A 1 96 ? 12.630 -7.778 6.401 1.00 94.19 96 ASN A N 1
ATOM 675 C CA . ASN A 1 96 ? 12.554 -8.418 5.085 1.00 94.19 96 ASN A CA 1
ATOM 676 C C . ASN A 1 96 ? 13.086 -7.463 3.993 1.00 94.19 96 ASN A C 1
ATOM 678 O O . ASN A 1 96 ? 12.292 -6.895 3.244 1.00 94.19 96 ASN A O 1
ATOM 682 N N . PRO A 1 97 ? 14.409 -7.207 3.924 1.00 95.19 97 PRO A N 1
ATOM 683 C CA . PRO A 1 97 ? 14.968 -6.380 2.859 1.00 95.19 97 PRO A CA 1
ATOM 684 C C . PRO A 1 97 ? 14.794 -7.077 1.506 1.00 95.19 97 PRO A C 1
ATOM 686 O O . PRO A 1 97 ? 15.284 -8.192 1.325 1.00 95.19 97 PRO A O 1
ATOM 689 N N . SER A 1 98 ? 14.133 -6.418 0.559 1.00 97.56 98 SER A N 1
ATOM 690 C CA . SER A 1 98 ? 13.905 -6.934 -0.795 1.00 97.56 98 SER A CA 1
ATOM 691 C C . SER A 1 98 ? 13.929 -5.792 -1.818 1.00 97.56 98 SER A C 1
ATOM 693 O O . SER A 1 98 ? 14.133 -4.633 -1.462 1.00 97.56 98 SER A O 1
ATOM 695 N N . ALA A 1 99 ? 13.735 -6.114 -3.100 1.00 97.81 99 ALA A N 1
ATOM 696 C CA . ALA A 1 99 ? 13.519 -5.117 -4.153 1.00 97.81 99 ALA A CA 1
ATOM 697 C C . ALA A 1 99 ? 12.029 -4.904 -4.489 1.00 97.81 99 ALA A C 1
ATOM 699 O O . ALA A 1 99 ? 11.715 -4.381 -5.556 1.00 97.81 99 ALA A O 1
ATOM 700 N N . GLY A 1 100 ? 11.119 -5.373 -3.631 1.00 98.31 100 GLY A N 1
ATOM 701 C CA . GLY A 1 100 ? 9.698 -5.058 -3.740 1.00 98.31 100 GLY A CA 1
ATOM 702 C C . GLY A 1 100 ? 9.396 -3.656 -3.224 1.00 98.31 100 GLY A C 1
ATOM 703 O O . GLY A 1 100 ? 10.241 -3.016 -2.602 1.00 98.31 100 GLY A O 1
ATOM 704 N N . ASP A 1 101 ? 8.175 -3.197 -3.463 1.00 98.50 101 ASP A N 1
ATOM 705 C CA . ASP A 1 101 ? 7.697 -1.911 -2.977 1.00 98.50 101 ASP A CA 1
ATOM 706 C C . ASP A 1 101 ? 7.777 -1.831 -1.445 1.00 98.50 101 ASP A C 1
ATOM 708 O O . ASP A 1 101 ? 7.478 -2.793 -0.723 1.00 98.50 101 ASP A O 1
ATOM 712 N N . ASP A 1 102 ? 8.142 -0.647 -0.954 1.00 98.44 102 ASP A N 1
ATOM 713 C CA . ASP A 1 102 ? 8.248 -0.368 0.473 1.00 98.44 102 ASP A CA 1
ATOM 714 C C . ASP A 1 102 ? 6.877 -0.433 1.156 1.00 98.44 102 ASP A C 1
ATOM 716 O O . ASP A 1 102 ? 5.857 0.028 0.627 1.00 98.44 102 ASP A O 1
ATOM 720 N N . ILE A 1 103 ? 6.848 -0.939 2.388 1.00 98.0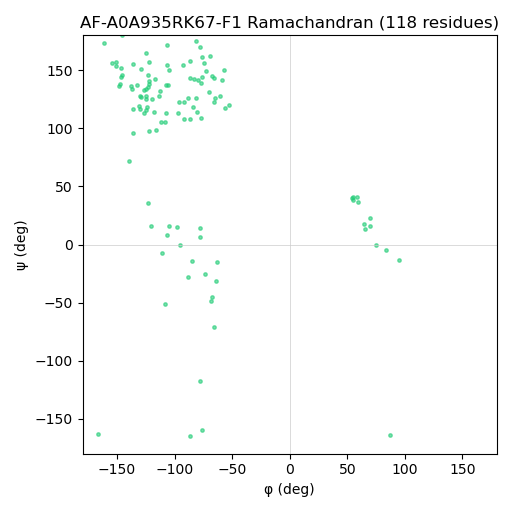6 103 ILE A N 1
ATOM 721 C CA . ILE A 1 103 ? 5.652 -0.900 3.235 1.00 98.06 103 ILE A CA 1
ATOM 722 C C . ILE A 1 103 ? 5.957 -0.338 4.623 1.00 98.06 103 ILE A C 1
ATOM 724 O O . ILE A 1 103 ? 7.052 -0.474 5.168 1.00 98.06 103 ILE A O 1
ATOM 728 N N . SER A 1 104 ? 4.951 0.283 5.234 1.00 95.69 104 SER A N 1
ATOM 729 C CA . SER A 1 104 ? 5.038 0.750 6.622 1.00 95.69 104 SER A CA 1
ATOM 730 C C . SER A 1 104 ? 4.983 -0.408 7.628 1.00 95.69 104 SER A C 1
ATOM 732 O O . SER A 1 104 ? 4.276 -1.393 7.429 1.00 95.69 104 SER A O 1
ATOM 734 N N . THR A 1 105 ? 5.641 -0.250 8.782 1.00 93.25 105 THR A N 1
ATOM 735 C CA . THR A 1 105 ? 5.665 -1.254 9.871 1.00 93.25 105 THR A CA 1
ATOM 736 C C . THR A 1 105 ? 4.300 -1.543 10.505 1.00 93.25 105 THR A C 1
ATOM 738 O O . THR A 1 105 ? 4.140 -2.549 11.190 1.00 93.25 105 THR A O 1
ATOM 741 N N . GLY A 1 106 ? 3.297 -0.696 10.262 1.00 93.31 106 GLY A N 1
ATOM 742 C CA . GLY A 1 106 ? 1.913 -0.889 10.702 1.00 93.31 106 GLY A CA 1
ATOM 743 C C . GLY A 1 106 ? 1.095 -1.882 9.865 1.00 93.31 106 GLY A C 1
ATOM 744 O O . GLY A 1 106 ? -0.128 -1.886 9.991 1.00 93.31 106 GLY A O 1
ATOM 745 N N . ALA A 1 107 ? 1.715 -2.698 9.006 1.00 95.88 107 ALA A N 1
ATOM 746 C CA . ALA A 1 107 ? 1.028 -3.655 8.139 1.00 95.88 107 ALA A CA 1
ATOM 747 C C . ALA A 1 107 ? 1.490 -5.106 8.362 1.00 95.88 107 ALA A C 1
ATOM 749 O O . ALA A 1 107 ? 2.680 -5.392 8.476 1.00 95.88 107 ALA A O 1
ATOM 750 N N . THR A 1 108 ? 0.542 -6.047 8.379 1.00 95.81 108 THR A N 1
ATOM 751 C CA . THR A 1 108 ? 0.823 -7.492 8.338 1.00 95.81 108 THR A CA 1
ATOM 752 C C . THR A 1 108 ? 0.819 -7.960 6.891 1.00 95.81 108 THR A C 1
ATOM 754 O O . THR A 1 108 ? -0.242 -8.039 6.285 1.00 95.81 108 THR A O 1
ATOM 757 N N . PHE A 1 109 ? 1.991 -8.276 6.345 1.00 95.81 109 PHE A N 1
ATOM 758 C CA . PHE A 1 109 ? 2.182 -8.484 4.904 1.00 95.81 109 PHE A CA 1
ATOM 759 C C . PHE A 1 109 ? 2.468 -9.932 4.483 1.00 95.81 109 PHE A C 1
ATOM 761 O O . PHE A 1 109 ? 2.540 -10.212 3.291 1.00 95.81 109 PHE A O 1
ATOM 768 N N . SER A 1 110 ? 2.667 -10.839 5.443 1.00 95.44 110 SER A N 1
ATOM 769 C CA . SER A 1 110 ? 2.974 -12.249 5.188 1.00 95.44 110 SER A CA 1
ATOM 770 C C . SER A 1 110 ? 1.754 -13.131 5.485 1.00 95.44 110 SER A C 1
ATOM 772 O O . SER A 1 110 ? 1.107 -12.915 6.518 1.00 95.44 110 SER A O 1
ATOM 774 N N . PRO A 1 111 ? 1.435 -14.126 4.635 1.00 96.81 111 PRO 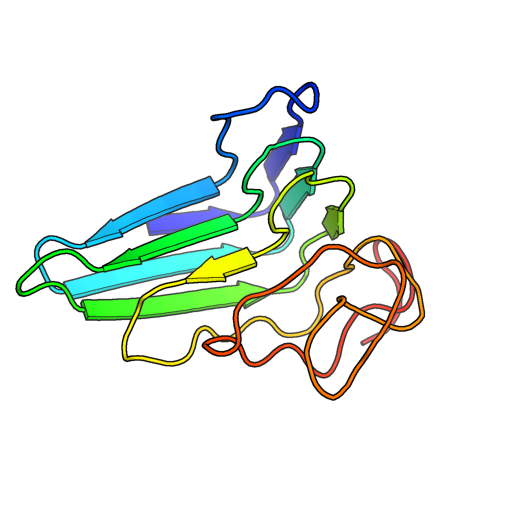A N 1
ATOM 775 C CA . PRO A 1 111 ? 2.106 -14.460 3.367 1.00 96.81 111 PRO A CA 1
ATOM 776 C C . PRO A 1 111 ? 1.885 -13.401 2.269 1.00 96.81 111 PRO A C 1
ATOM 778 O O . PRO A 1 111 ? 0.969 -12.587 2.380 1.00 96.81 111 PRO A O 1
ATOM 781 N N . TRP A 1 112 ? 2.718 -13.413 1.224 1.00 97.94 112 TRP A N 1
ATOM 782 C CA . TRP A 1 112 ? 2.613 -12.572 0.019 1.00 97.94 112 TRP A CA 1
ATOM 783 C C . TRP A 1 112 ? 2.580 -13.444 -1.244 1.00 97.94 112 TRP A C 1
ATOM 785 O O . TRP A 1 112 ? 2.894 -14.629 -1.171 1.00 97.94 112 TRP A O 1
ATOM 795 N N . LEU A 1 113 ? 2.186 -12.862 -2.381 1.00 98.06 113 LEU A N 1
ATOM 796 C CA . LEU A 1 113 ? 2.177 -13.562 -3.670 1.00 98.06 113 LEU A CA 1
ATOM 797 C C . LEU A 1 113 ? 3.598 -13.688 -4.236 1.00 98.06 113 LEU A C 1
ATOM 799 O O . LEU A 1 113 ? 4.379 -12.749 -4.123 1.00 98.06 113 LEU A O 1
ATOM 803 N N . ASP A 1 114 ? 3.919 -14.797 -4.899 1.00 96.56 114 ASP A N 1
ATOM 804 C CA . ASP A 1 114 ? 5.218 -15.016 -5.564 1.00 96.56 114 ASP A CA 1
ATOM 805 C C . ASP A 1 114 ? 5.307 -14.436 -6.993 1.00 96.56 114 ASP A C 1
ATOM 807 O O . ASP A 1 114 ? 6.400 -14.296 -7.548 1.00 96.56 114 ASP A O 1
ATOM 811 N N . ALA A 1 115 ? 4.164 -14.068 -7.575 1.00 96.19 115 ALA A N 1
ATOM 812 C CA . ALA A 1 115 ? 4.014 -13.362 -8.843 1.00 96.19 115 ALA A CA 1
ATOM 813 C C . ALA A 1 115 ? 2.619 -12.715 -8.936 1.00 96.19 115 ALA A C 1
ATOM 815 O O . ALA A 1 115 ? 1.737 -12.967 -8.112 1.00 96.19 115 ALA A O 1
ATOM 816 N N . VAL A 1 116 ? 2.377 -11.926 -9.986 1.00 93.88 116 VAL A N 1
ATOM 817 C CA . VAL A 1 116 ? 1.030 -11.432 -10.321 1.00 93.88 116 VAL A CA 1
ATOM 818 C C . VAL A 1 116 ? 0.066 -12.611 -10.497 1.00 93.88 116 VAL A C 1
ATOM 820 O O . VAL A 1 116 ? 0.252 -13.440 -11.387 1.00 93.88 116 VAL A O 1
ATOM 823 N N . GLY A 1 117 ? -0.965 -12.685 -9.647 1.00 85.25 117 GLY A N 1
ATOM 824 C CA . GLY A 1 117 ? -1.919 -13.804 -9.626 1.00 85.25 117 GLY A CA 1
ATOM 825 C C . GLY A 1 117 ? -1.311 -15.159 -9.232 1.00 85.25 117 GLY A C 1
ATOM 826 O O . GLY A 1 117 ? -1.901 -16.194 -9.543 1.00 85.25 117 GLY A O 1
ATOM 827 N N . GLY A 1 118 ? -0.130 -15.146 -8.609 1.00 89.62 118 GLY A N 1
ATOM 828 C CA . GLY A 1 118 ? 0.614 -16.324 -8.177 1.00 89.62 118 GLY A CA 1
ATOM 829 C C . GLY A 1 118 ? 0.062 -16.980 -6.908 1.00 89.62 118 GLY A C 1
ATOM 830 O O . GLY A 1 118 ? -1.105 -16.810 -6.548 1.00 89.62 118 GLY A O 1
ATOM 831 N N . ALA A 1 119 ? 0.904 -17.761 -6.236 1.00 91.94 119 ALA A N 1
ATOM 832 C CA . ALA A 1 119 ? 0.522 -18.491 -5.034 1.00 91.94 119 ALA A CA 1
ATOM 833 C C . ALA A 1 119 ? 0.685 -17.646 -3.763 1.00 91.94 119 ALA A C 1
ATOM 835 O O . ALA A 1 119 ? 1.641 -16.884 -3.629 1.00 91.94 119 ALA A O 1
ATOM 836 N N . CYS A 1 120 ? -0.250 -17.852 -2.833 1.00 87.88 120 CYS A N 1
ATOM 837 C CA . CYS A 1 120 ? -0.235 -17.452 -1.429 1.00 87.88 120 CYS A CA 1
ATOM 838 C C . CYS A 1 120 ? -0.711 -18.672 -0.609 1.00 87.88 120 CYS A C 1
ATOM 840 O O . CYS A 1 120 ? -0.179 -18.889 0.495 1.00 87.88 120 CYS A O 1
#

Mean predicted aligned error: 2.41 Å

Radius of gyration: 12.86 Å; Cα contacts (8 Å, |Δi|>4): 386; chains: 1; bounding box: 30×32×30 Å

Nearest PDB structures (foldseek):
  4z03-assembly1_A  TM=4.124E-01  e=2.058E+00  Caldicellulosiruptor bescii DSM 6725
  4z06-assembly2_B  TM=5.401E-01  e=4.689E+00  Caldicellulosiruptor bescii DSM 6725
  4yzq-assembly2_B  TM=5.946E-01  e=8.119E+00  Caldicellulosiruptor bescii DSM 6725
  4z05-assembly2_B  TM=5.214E-01  e=5.841E+00  Caldicellulosiruptor bescii DSM 6725
  4yzx-assembly2_B  TM=3.843E-01  e=3.193E+00  Caldicellulosiruptor bescii DSM 6725

Secondary structure (DSSP, 8-state):
-EEES-EEE----TT-EEEEEEESSEEEEEEES-EEESSSEEEEEEE-TT-EEEEEEES-EEE--SSEEEEE--SSPEE--S-B-S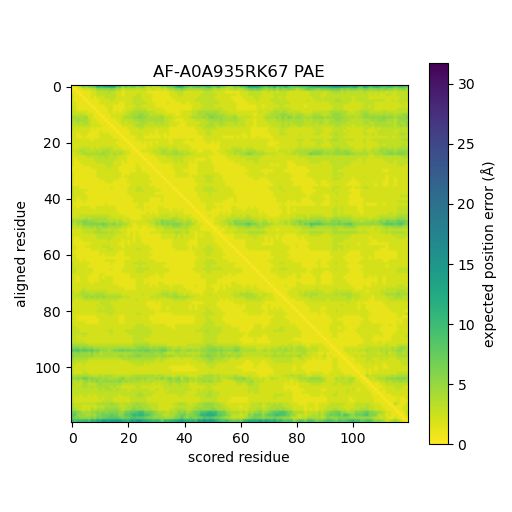STT--BBTTB--SSPBB-TTEE--S--SSTT---

Foldseek 3Di:
DEAEPEEDEDQQDPPFEAAEDEFPEEDEEYYALYEFERALERYEYHYDVHGAYDAEHANYEQFHHNNASYDYPHPAAYEAEAYHQHAQQFDDDVVRHDPGGHYDPSYDYPPYANDNSHDD

pLDDT: mean 96.92, std 2.5, range [83.44, 98.69]

Solvent-accessible surface area (backbone atoms only — not comparable to full-atom values): 5855 Å² total; per-residue (Å²): 91,77,48,63,73,43,80,46,74,56,84,51,44,80,98,32,70,50,60,68,49,77,18,73,32,86,37,55,39,38,39,33,46,26,42,28,28,18,10,17,31,12,32,36,41,43,52,42,82,78,28,40,66,51,40,39,39,30,56,22,40,27,23,66,19,73,67,15,21,36,41,48,74,38,93,50,67,29,44,32,30,33,26,17,17,68,26,64,77,25,42,18,35,96,96,40,85,44,86,13,18,29,46,38,91,40,46,46,49,76,55,37,14,56,38,87,92,48,59,107